Protein AF-A0A1Z1M6R5-F1 (afdb_monomer)

Ra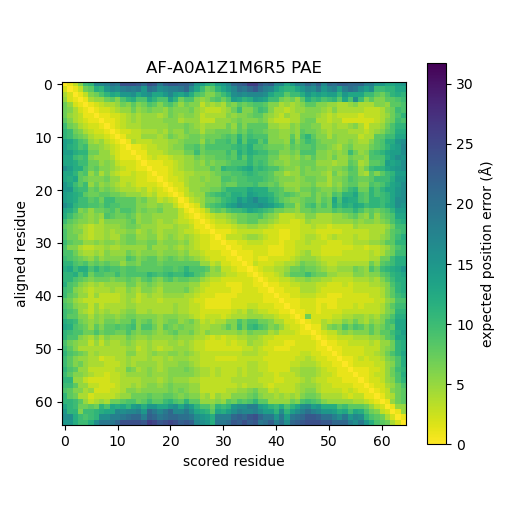dius of gyration: 11.48 Å; Cα contacts (8 Å, |Δi|>4): 106; chains: 1; bounding box: 28×32×24 Å

Foldseek 3Di:
DFWWWKDFPADDPVCCVVCVVQVPWTKTFPDWDDDPPDTWTWIATPVRDIDTDHPVGMDTHGDDD

pLDDT: mean 79.02, std 10.58, range [46.12, 92.56]

Organism: Bostrychia moritziana (NCBI:txid103713)

Solvent-accessible surface area (backbone atoms only — not comparable to full-atom values): 4030 Å² total; per-residue (Å²): 132,81,61,24,46,47,46,78,76,52,77,57,78,93,52,32,75,66,44,63,77,48,64,92,52,76,32,34,54,78,49,69,46,77,56,91,95,42,77,26,45,26,34,34,43,88,86,71,49,73,47,75,46,56,72,87,27,41,46,80,44,80,56,83,129

Nearest PDB structures (foldseek):
  7cjt-assembly1_D  TM=5.901E-01  e=1.355E+00  Homo sapiens
  6au2-assembly1_A  TM=5.811E-01  e=1.622E+00  Homo sapiens
  3sn2-assembly1_A  TM=4.249E-01  e=2.327E+00  Oryctolagus cuniculus

Sequence (65 aa):
MKIHSVHIIKIPINIKLKIEKNIQETFYLTGYKKIGNLKVPVIEFSDNIRVWMLKQEITINKTIY

Structure (mmCIF, N/CA/C/O backbone):
data_AF-A0A1Z1M6R5-F1
#
_entry.id   AF-A0A1Z1M6R5-F1
#
loop_
_atom_site.group_PDB
_atom_site.id
_atom_site.type_symbol
_atom_site.label_atom_id
_atom_site.label_alt_id
_atom_site.label_comp_id
_atom_site.label_asym_id
_atom_site.label_entity_id
_atom_site.label_seq_id
_atom_site.pdbx_PDB_ins_code
_atom_site.Cartn_x
_atom_site.Cartn_y
_atom_site.Cartn_z
_atom_site.occupancy
_atom_site.B_iso_or_equiv
_atom_site.auth_seq_id
_atom_site.auth_comp_id
_atom_site.auth_asym_id
_atom_site.auth_atom_id
_atom_site.pdbx_PDB_model_num
ATOM 1 N N . MET A 1 1 ? -0.755 17.646 -9.226 1.00 48.56 1 MET A N 1
ATOM 2 C CA . MET A 1 1 ? -1.177 16.542 -8.331 1.00 48.56 1 MET A CA 1
ATOM 3 C C . MET A 1 1 ? 0.043 16.163 -7.497 1.00 48.56 1 MET A C 1
ATOM 5 O O . MET A 1 1 ? 1.101 16.012 -8.089 1.00 48.56 1 MET A O 1
ATOM 9 N N . LYS A 1 2 ? -0.026 16.133 -6.157 1.00 53.81 2 LYS A N 1
ATOM 10 C CA . LYS A 1 2 ? 1.158 15.806 -5.334 1.00 53.81 2 LYS A CA 1
ATOM 11 C C . LYS A 1 2 ? 1.425 14.304 -5.410 1.00 53.81 2 LYS A C 1
ATOM 13 O O . LYS A 1 2 ? 0.596 13.524 -4.946 1.00 53.81 2 LYS A O 1
ATOM 18 N N . ILE A 1 3 ? 2.555 13.928 -5.994 1.00 63.47 3 ILE A N 1
ATOM 19 C CA . ILE A 1 3 ? 3.007 12.541 -6.080 1.00 63.47 3 ILE A CA 1
ATOM 20 C C . ILE A 1 3 ? 3.615 12.192 -4.721 1.00 63.47 3 ILE A C 1
ATOM 22 O O . ILE A 1 3 ? 4.539 12.861 -4.273 1.00 63.47 3 ILE A O 1
ATOM 26 N N . HIS A 1 4 ? 3.061 11.198 -4.034 1.00 72.88 4 HIS A N 1
ATOM 27 C CA . HIS A 1 4 ? 3.644 10.684 -2.796 1.00 72.88 4 HIS A CA 1
ATOM 28 C C . HIS A 1 4 ? 4.158 9.285 -3.088 1.00 72.88 4 HIS A C 1
ATOM 30 O O . HIS A 1 4 ? 3.380 8.446 -3.556 1.00 72.88 4 HIS A O 1
ATOM 36 N N . SER A 1 5 ? 5.441 9.049 -2.825 1.00 77.31 5 SER A N 1
ATOM 37 C CA . SER A 1 5 ? 5.982 7.699 -2.862 1.00 77.31 5 SER A CA 1
ATOM 38 C C . SER A 1 5 ? 5.521 6.939 -1.625 1.00 77.31 5 SER A C 1
ATOM 40 O O . SER A 1 5 ? 5.440 7.474 -0.514 1.00 77.31 5 SER A O 1
ATOM 42 N N . VAL A 1 6 ? 5.168 5.678 -1.821 1.00 78.38 6 VAL A N 1
ATOM 43 C CA . VAL A 1 6 ? 4.705 4.810 -0.744 1.00 78.38 6 VAL A CA 1
ATOM 44 C C . VAL A 1 6 ? 5.721 3.700 -0.534 1.00 78.38 6 VAL A C 1
ATOM 46 O O . VAL A 1 6 ? 6.138 3.049 -1.483 1.00 78.38 6 VAL A O 1
ATOM 49 N N . HIS A 1 7 ? 6.114 3.484 0.716 1.00 81.06 7 HIS A N 1
ATOM 50 C CA . HIS A 1 7 ? 6.948 2.362 1.123 1.00 81.06 7 HIS A CA 1
ATOM 51 C C . HIS A 1 7 ? 6.091 1.348 1.880 1.00 81.06 7 HIS A C 1
ATOM 53 O O . HIS A 1 7 ? 5.421 1.704 2.849 1.00 81.06 7 HIS A O 1
ATOM 59 N N . ILE A 1 8 ? 6.102 0.084 1.463 1.00 78.56 8 ILE A N 1
ATOM 60 C CA . ILE A 1 8 ? 5.317 -0.966 2.121 1.00 78.56 8 ILE A CA 1
ATOM 61 C C . ILE A 1 8 ? 6.139 -1.548 3.278 1.00 78.56 8 ILE A C 1
ATOM 63 O O . ILE A 1 8 ? 7.264 -1.994 3.083 1.00 78.56 8 ILE A O 1
ATOM 67 N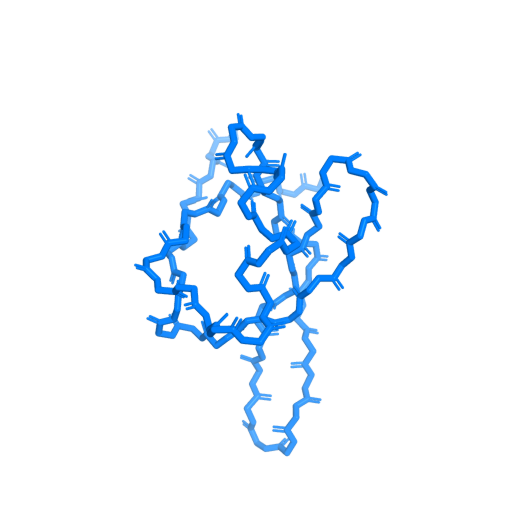 N . ILE A 1 9 ? 5.584 -1.532 4.491 1.00 81.56 9 ILE A N 1
ATOM 68 C CA . ILE A 1 9 ? 6.205 -2.101 5.700 1.00 81.56 9 ILE A CA 1
ATOM 69 C C . ILE A 1 9 ? 5.801 -3.566 5.865 1.00 81.56 9 ILE A C 1
ATOM 71 O O . ILE A 1 9 ? 6.622 -4.415 6.205 1.00 81.56 9 ILE A O 1
ATOM 75 N N . LYS A 1 10 ? 4.515 -3.866 5.653 1.00 81.38 10 LYS A N 1
ATOM 76 C CA . LYS A 1 10 ? 3.959 -5.200 5.867 1.00 81.38 10 LYS A CA 1
ATOM 77 C C . LYS A 1 10 ? 3.022 -5.558 4.731 1.00 81.38 10 LYS A C 1
ATOM 79 O O . LYS A 1 10 ? 2.038 -4.869 4.497 1.00 81.38 10 LYS A O 1
ATOM 84 N N . ILE A 1 11 ? 3.320 -6.668 4.064 1.00 79.12 11 ILE A N 1
ATOM 85 C CA . ILE A 1 11 ? 2.490 -7.188 2.985 1.00 79.12 11 ILE A CA 1
ATOM 86 C C . ILE A 1 11 ? 1.556 -8.274 3.538 1.00 79.12 11 ILE A C 1
ATOM 88 O O . ILE A 1 11 ? 2.041 -9.296 4.035 1.00 79.12 11 ILE A O 1
ATOM 92 N N . PRO A 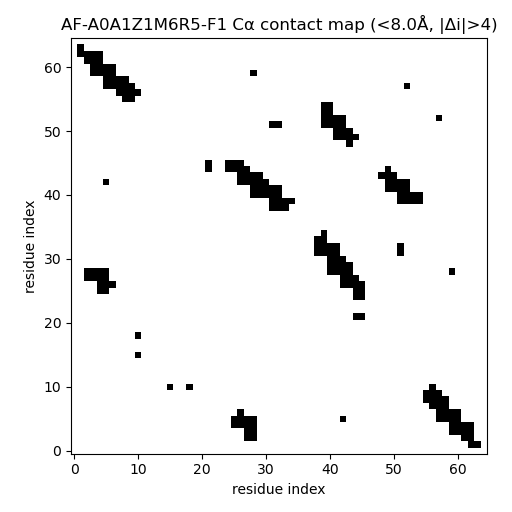1 12 ? 0.228 -8.103 3.445 1.00 73.62 12 PRO A N 1
ATOM 93 C CA . PRO A 1 12 ? -0.717 -9.165 3.758 1.00 73.62 12 PRO A CA 1
ATOM 94 C C . PRO A 1 12 ? -0.525 -10.371 2.830 1.00 73.62 12 PRO A C 1
ATOM 96 O O . PRO A 1 12 ? -0.376 -10.227 1.614 1.00 73.62 12 PRO A O 1
ATOM 99 N N . ILE A 1 13 ? -0.549 -11.580 3.400 1.00 78.75 13 ILE A N 1
ATOM 100 C CA . ILE A 1 13 ? -0.218 -12.831 2.693 1.00 78.75 13 ILE A CA 1
ATOM 101 C C . ILE A 1 13 ? -1.085 -13.058 1.441 1.00 78.75 13 ILE A C 1
ATOM 103 O O . ILE A 1 13 ? -0.603 -13.557 0.429 1.00 78.75 13 ILE A O 1
ATOM 107 N N . ASN A 1 14 ? -2.348 -12.628 1.480 1.00 76.31 14 ASN A N 1
ATOM 108 C CA . ASN A 1 14 ? -3.328 -12.788 0.403 1.00 76.31 14 ASN A CA 1
ATOM 109 C C . ASN A 1 14 ? -3.047 -11.909 -0.827 1.00 76.31 14 ASN A C 1
ATOM 111 O O . ASN A 1 14 ? -3.525 -12.216 -1.917 1.00 76.31 14 ASN A O 1
ATOM 115 N N . ILE A 1 15 ? -2.287 -10.824 -0.667 1.00 76.19 15 ILE A N 1
ATOM 116 C CA . ILE A 1 15 ? -1.876 -9.934 -1.764 1.00 76.19 15 ILE A CA 1
ATOM 117 C C . ILE A 1 15 ? -0.367 -9.974 -2.018 1.00 76.19 15 ILE A C 1
ATOM 119 O O . ILE A 1 15 ? 0.113 -9.310 -2.935 1.00 76.19 15 ILE A O 1
ATOM 123 N N . LYS A 1 16 ? 0.365 -10.811 -1.272 1.00 78.56 16 LYS A N 1
ATOM 124 C CA . LYS A 1 16 ? 1.820 -10.953 -1.349 1.00 78.56 16 LYS A CA 1
ATOM 125 C C . LYS A 1 16 ? 2.316 -11.238 -2.757 1.00 78.56 16 LYS A C 1
ATOM 127 O O . LYS A 1 16 ? 3.097 -10.456 -3.273 1.00 78.56 16 LYS A O 1
ATOM 132 N N . LEU A 1 17 ? 1.766 -12.250 -3.423 1.00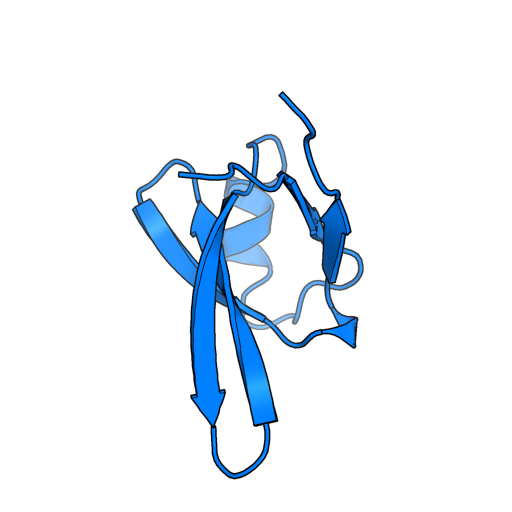 77.19 17 LEU A N 1
ATOM 133 C CA . LEU A 1 17 ? 2.168 -12.606 -4.790 1.00 77.19 17 LEU A CA 1
ATOM 134 C C . LEU A 1 17 ? 1.909 -11.492 -5.816 1.00 77.19 17 LEU A C 1
ATOM 136 O O . LEU A 1 17 ? 2.601 -11.418 -6.827 1.00 77.19 17 LEU A O 1
ATOM 140 N N . LYS A 1 18 ? 0.905 -10.638 -5.582 1.00 74.38 18 LYS A N 1
ATOM 141 C CA . LYS A 1 18 ? 0.610 -9.502 -6.468 1.00 74.38 18 LYS A CA 1
ATOM 142 C C . LYS A 1 18 ? 1.601 -8.362 -6.252 1.00 74.38 18 LYS A C 1
ATOM 144 O O . LYS A 1 18 ? 2.014 -7.735 -7.213 1.00 74.38 18 LYS A O 1
ATOM 149 N N . ILE A 1 19 ? 2.003 -8.129 -5.004 1.00 75.94 19 ILE A N 1
ATOM 150 C CA . ILE A 1 19 ? 2.951 -7.068 -4.648 1.00 75.94 19 ILE A CA 1
ATOM 151 C C . ILE A 1 19 ? 4.388 -7.484 -4.946 1.00 75.94 19 ILE A C 1
ATOM 153 O O . ILE A 1 19 ? 5.150 -6.664 -5.434 1.00 75.94 19 ILE A O 1
ATOM 157 N N . GLU A 1 20 ? 4.760 -8.742 -4.704 1.00 76.94 20 GLU A N 1
ATOM 158 C CA . GLU A 1 20 ? 6.104 -9.262 -4.990 1.00 76.94 20 GLU A CA 1
ATOM 159 C C . GLU A 1 20 ? 6.465 -9.136 -6.471 1.00 76.94 20 GLU A C 1
ATOM 161 O O . GLU A 1 20 ? 7.604 -8.804 -6.787 1.00 76.94 20 GLU A O 1
ATOM 166 N N . LYS A 1 21 ? 5.490 -9.314 -7.374 1.00 76.31 21 LYS A N 1
ATOM 167 C CA . LYS A 1 21 ? 5.687 -9.075 -8.812 1.00 76.31 21 LYS A CA 1
ATOM 168 C C . LYS A 1 21 ? 6.064 -7.628 -9.137 1.00 76.31 21 LYS A C 1
ATOM 170 O O . LYS A 1 21 ? 6.807 -7.409 -10.083 1.00 76.31 21 LYS A O 1
ATOM 175 N N . ASN A 1 22 ? 5.611 -6.684 -8.318 1.00 70.94 22 ASN A N 1
ATOM 176 C CA . ASN A 1 22 ? 5.745 -5.248 -8.539 1.00 70.94 22 ASN A CA 1
ATOM 177 C C . ASN A 1 22 ? 6.650 -4.591 -7.472 1.00 70.94 22 ASN A C 1
ATOM 179 O O . ASN A 1 22 ? 6.631 -3.377 -7.300 1.00 70.94 22 ASN A O 1
ATOM 183 N N . ILE A 1 23 ? 7.436 -5.371 -6.711 1.00 69.56 23 ILE A N 1
ATOM 184 C CA . ILE A 1 23 ? 8.145 -4.877 -5.511 1.00 69.56 23 ILE A CA 1
ATOM 185 C C . ILE A 1 23 ? 9.297 -3.922 -5.824 1.00 69.56 23 ILE A C 1
ATOM 187 O O . ILE A 1 23 ? 9.701 -3.136 -4.972 1.00 69.56 23 ILE A O 1
ATOM 191 N N . GLN A 1 24 ? 9.826 -4.004 -7.045 1.00 67.88 24 GLN A N 1
ATOM 192 C CA . GLN A 1 24 ? 10.874 -3.112 -7.538 1.00 67.88 24 GLN A CA 1
ATOM 193 C C . GLN A 1 24 ? 10.305 -1.813 -8.124 1.00 67.88 24 GLN A C 1
ATOM 195 O O . GLN A 1 24 ? 11.065 -0.930 -8.513 1.00 67.88 24 GLN A O 1
ATOM 200 N N . GLU A 1 25 ? 8.980 -1.687 -8.201 1.00 72.06 25 GLU A N 1
ATOM 201 C CA . GLU A 1 25 ? 8.321 -0.557 -8.837 1.00 72.06 25 GLU A CA 1
ATOM 202 C C . GLU A 1 25 ? 7.948 0.521 -7.820 1.00 72.06 25 GLU A C 1
ATOM 204 O O . GLU A 1 25 ? 7.735 0.271 -6.632 1.00 72.06 25 GLU A O 1
ATOM 209 N N . THR A 1 26 ? 7.874 1.764 -8.292 1.00 74.19 26 THR A N 1
ATOM 210 C CA . THR A 1 26 ? 7.470 2.878 -7.434 1.00 74.19 26 THR A CA 1
ATOM 211 C C . THR A 1 26 ? 5.963 2.842 -7.222 1.00 74.19 26 THR A C 1
ATOM 213 O O . THR A 1 26 ? 5.187 2.840 -8.174 1.00 74.19 26 THR A O 1
ATOM 216 N N . PHE A 1 27 ? 5.549 2.861 -5.958 1.00 81.31 27 PHE A N 1
ATOM 217 C CA . PHE A 1 27 ? 4.145 2.906 -5.572 1.00 81.31 27 PHE A CA 1
ATOM 218 C C . PHE A 1 27 ? 3.678 4.343 -5.359 1.00 81.31 27 PHE A C 1
ATOM 220 O O . PHE A 1 27 ? 4.334 5.118 -4.651 1.00 81.31 27 PHE A O 1
ATOM 227 N N . TYR A 1 28 ? 2.507 4.677 -5.901 1.00 84.25 28 TYR A N 1
ATOM 228 C CA . TYR A 1 28 ? 1.952 6.024 -5.814 1.00 84.25 28 TYR A CA 1
ATOM 229 C C . TYR A 1 28 ? 0.667 6.059 -5.005 1.00 84.25 28 TYR A C 1
ATOM 231 O O . TYR A 1 28 ? -0.261 5.288 -5.238 1.00 84.25 28 TYR A O 1
ATOM 239 N N . LEU A 1 29 ? 0.569 7.008 -4.076 1.00 87.75 29 LEU A N 1
ATOM 240 C CA . LEU A 1 29 ? -0.698 7.295 -3.414 1.00 87.75 29 LEU A CA 1
ATOM 241 C C . LEU A 1 29 ? -1.627 8.052 -4.372 1.00 87.75 29 LEU A C 1
ATOM 243 O O . LEU A 1 29 ? -1.373 9.212 -4.699 1.00 87.75 29 LEU A O 1
ATOM 247 N N . THR A 1 30 ? -2.740 7.433 -4.757 1.00 87.06 30 THR A N 1
ATOM 248 C CA . THR A 1 30 ? -3.724 8.034 -5.675 1.00 87.06 30 THR A CA 1
ATOM 249 C C . THR A 1 30 ? -4.970 8.548 -4.972 1.00 87.06 30 THR A C 1
ATOM 251 O O . THR A 1 30 ? -5.714 9.353 -5.530 1.00 87.06 30 THR A O 1
ATOM 254 N N . GLY A 1 31 ? -5.185 8.157 -3.717 1.00 88.88 31 GLY A N 1
ATOM 255 C CA . GLY A 1 31 ? -6.268 8.702 -2.915 1.00 88.88 31 GLY A CA 1
ATOM 256 C C . GLY A 1 31 ? -6.501 7.945 -1.620 1.00 88.88 31 GLY A C 1
ATOM 257 O O . GLY A 1 31 ? -5.619 7.266 -1.097 1.00 88.88 31 GLY A O 1
ATOM 258 N N . TYR A 1 32 ? -7.718 8.077 -1.101 1.00 91.06 32 TYR A N 1
ATOM 259 C CA . TYR A 1 32 ? -8.163 7.393 0.107 1.00 91.06 32 TYR A CA 1
ATOM 260 C C . TYR A 1 32 ? -9.564 6.823 -0.098 1.00 91.06 32 TYR A C 1
ATOM 262 O O . TYR A 1 32 ? -10.443 7.504 -0.626 1.00 91.06 32 TYR A O 1
ATOM 270 N N . LYS A 1 33 ? -9.793 5.599 0.378 1.00 90.62 33 LYS A N 1
ATOM 271 C CA . LYS A 1 33 ? -11.110 4.959 0.421 1.00 90.62 33 LYS A CA 1
ATOM 272 C C . LYS A 1 33 ? -11.644 4.991 1.852 1.00 90.62 33 LYS A C 1
ATOM 274 O O . LYS A 1 33 ? -10.903 4.747 2.802 1.0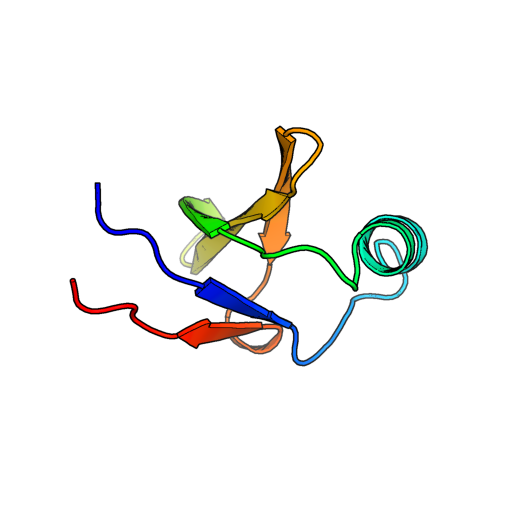0 90.62 33 LYS A O 1
ATOM 279 N N . LYS A 1 34 ? -12.927 5.314 2.024 1.00 92.56 34 LYS A N 1
ATOM 280 C CA . LYS A 1 34 ? -13.597 5.254 3.331 1.00 92.56 34 LYS A CA 1
ATOM 281 C C . LYS A 1 34 ? -14.188 3.860 3.532 1.00 92.56 34 LYS A C 1
ATOM 283 O O . LYS A 1 34 ? -14.891 3.369 2.654 1.00 92.56 34 LYS A O 1
ATOM 288 N N . ILE A 1 35 ? -13.903 3.240 4.672 1.00 87.88 35 ILE A N 1
ATOM 289 C CA . ILE A 1 35 ? -14.421 1.926 5.066 1.00 87.88 35 ILE A CA 1
ATOM 290 C C . ILE A 1 35 ? -14.885 2.039 6.512 1.00 87.88 35 ILE A C 1
ATOM 292 O O . ILE A 1 35 ? -14.072 2.171 7.427 1.00 87.88 35 ILE A O 1
ATOM 296 N N . GLY A 1 36 ? -16.205 2.081 6.705 1.00 88.75 36 GLY A N 1
ATOM 297 C CA . GLY A 1 36 ? -16.801 2.456 7.986 1.00 88.75 36 GLY A CA 1
ATOM 298 C C . GLY A 1 36 ? -16.291 3.824 8.452 1.00 88.75 36 GLY A C 1
ATOM 299 O O . GLY A 1 36 ? -16.408 4.820 7.732 1.00 88.75 36 GLY A O 1
ATOM 300 N N . ASN A 1 37 ? -15.666 3.853 9.631 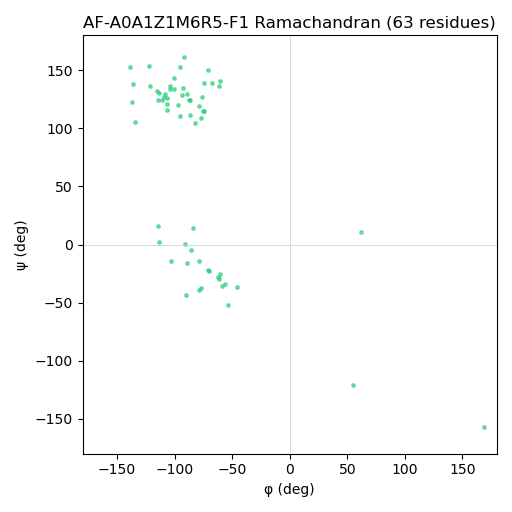1.00 90.25 37 ASN A N 1
ATOM 301 C CA . ASN A 1 37 ? -15.065 5.059 10.212 1.00 90.25 37 ASN A CA 1
ATOM 302 C C . ASN A 1 37 ? -13.587 5.267 9.838 1.00 90.25 37 ASN A C 1
ATOM 304 O O . ASN A 1 37 ? -12.983 6.256 10.248 1.00 90.25 37 ASN A O 1
ATOM 308 N N . LEU A 1 38 ? -12.995 4.371 9.045 1.00 87.12 38 LEU A N 1
ATOM 309 C CA . LEU A 1 38 ? -11.583 4.426 8.676 1.00 87.12 38 LEU A CA 1
ATOM 310 C C . LEU A 1 38 ? -11.395 5.006 7.271 1.00 87.12 38 LEU A C 1
ATOM 312 O O . LEU A 1 38 ? -12.174 4.744 6.354 1.00 87.12 38 LEU A O 1
ATOM 316 N N . LYS A 1 39 ? -10.324 5.786 7.091 1.00 90.88 39 LYS A N 1
ATOM 317 C CA . LYS A 1 39 ? -9.813 6.196 5.775 1.00 90.88 39 LYS A CA 1
ATOM 318 C C . LYS A 1 39 ? -8.537 5.419 5.485 1.00 90.88 39 LYS A C 1
ATOM 320 O O . LYS A 1 39 ? -7.539 5.610 6.185 1.00 90.88 39 LYS A O 1
ATOM 325 N N . VAL A 1 40 ? -8.580 4.581 4.457 1.00 90.88 40 VAL A N 1
ATOM 326 C CA . VAL A 1 40 ? -7.452 3.757 4.021 1.00 90.88 40 VAL A CA 1
ATOM 327 C C . VAL A 1 40 ? -6.813 4.352 2.763 1.00 90.88 40 VAL A C 1
ATOM 329 O O . VAL A 1 40 ? -7.545 4.773 1.864 1.00 90.88 40 VAL A O 1
ATOM 332 N N . PRO A 1 41 ? -5.479 4.463 2.696 1.00 90.38 41 PRO A N 1
ATOM 333 C CA . PRO A 1 41 ? -4.771 4.883 1.489 1.00 90.38 41 PRO A CA 1
ATOM 334 C C . PRO A 1 41 ? -5.021 3.920 0.324 1.00 90.38 41 PRO A C 1
ATOM 336 O O . PRO A 1 41 ? -5.081 2.705 0.509 1.00 90.38 41 PRO A O 1
ATOM 339 N N . VAL A 1 42 ? -5.169 4.484 -0.874 1.00 90.50 42 VAL A N 1
ATOM 340 C CA . VAL A 1 42 ? -5.238 3.755 -2.143 1.00 90.50 42 VAL A CA 1
ATOM 341 C C . VAL A 1 42 ? -3.930 3.982 -2.878 1.00 90.50 42 VAL A C 1
ATOM 343 O O . VAL A 1 42 ? -3.554 5.121 -3.159 1.00 90.50 42 VAL A O 1
ATOM 346 N N . ILE A 1 43 ? -3.247 2.881 -3.149 1.00 87.81 43 ILE A N 1
ATOM 347 C CA . ILE A 1 43 ? -1.948 2.833 -3.794 1.00 87.81 43 ILE A CA 1
ATOM 348 C C . ILE A 1 43 ? -2.152 2.289 -5.196 1.00 87.81 43 ILE A C 1
ATOM 350 O O . ILE A 1 43 ? -2.803 1.258 -5.371 1.00 87.81 43 ILE A O 1
ATOM 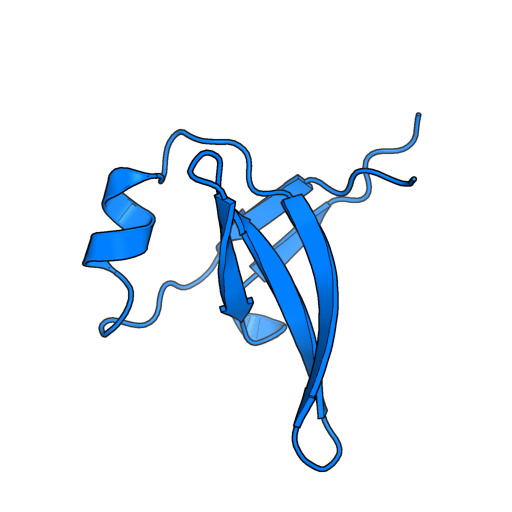354 N N . GLU A 1 44 ? -1.611 2.993 -6.176 1.00 86.31 44 GLU A N 1
ATOM 355 C CA . GLU A 1 44 ? -1.544 2.547 -7.558 1.00 86.31 44 GLU A CA 1
ATOM 356 C C . GLU A 1 44 ? -0.152 1.999 -7.856 1.00 86.31 44 GLU A C 1
ATOM 358 O O . GLU A 1 44 ? 0.867 2.581 -7.467 1.00 86.31 44 GLU A O 1
ATOM 363 N N . PHE A 1 45 ? -0.156 0.846 -8.509 1.00 81.62 45 PHE A N 1
ATOM 364 C CA . PHE A 1 45 ? 1.006 0.157 -9.036 1.00 81.62 45 PHE A CA 1
ATOM 365 C C . PHE A 1 45 ? 1.247 0.592 -10.487 1.00 81.62 45 PHE A C 1
ATOM 367 O O . PHE A 1 45 ? 0.353 1.096 -11.164 1.00 81.62 45 PHE A O 1
ATOM 374 N N . SER A 1 46 ? 2.465 0.352 -10.957 1.00 76.31 46 SER A N 1
ATOM 375 C CA . SER A 1 46 ? 2.949 0.527 -12.334 1.00 76.31 46 SER A CA 1
ATOM 376 C C . SER A 1 46 ? 2.011 -0.035 -13.415 1.00 76.31 46 SER A C 1
ATOM 378 O O . SER A 1 46 ? 1.806 0.566 -14.467 1.00 76.31 46 SER A O 1
ATOM 380 N N . ASP A 1 47 ? 1.366 -1.163 -13.119 1.00 76.56 47 ASP A N 1
ATOM 381 C CA . ASP A 1 47 ? 0.418 -1.875 -13.980 1.00 76.56 47 ASP A CA 1
ATOM 382 C C . ASP A 1 47 ? -1.023 -1.331 -13.893 1.00 76.56 47 ASP A C 1
ATOM 384 O O . ASP A 1 47 ? -1.969 -1.966 -14.364 1.00 76.56 47 ASP A O 1
ATOM 388 N N . ASN A 1 48 ? -1.206 -0.143 -13.306 1.00 78.94 48 ASN A N 1
ATOM 389 C CA . ASN A 1 48 ? -2.491 0.494 -13.003 1.00 78.94 48 ASN A CA 1
ATOM 390 C C . ASN A 1 48 ? -3.379 -0.301 -12.030 1.00 78.94 48 ASN A C 1
ATOM 392 O O . ASN A 1 48 ? -4.554 0.040 -11.838 1.00 78.94 48 ASN A O 1
ATOM 396 N N . ILE A 1 49 ? -2.859 -1.346 -11.376 1.00 83.12 49 ILE A N 1
ATOM 397 C CA . ILE A 1 49 ? -3.589 -2.009 -10.299 1.00 83.12 49 ILE A CA 1
ATOM 398 C C . ILE A 1 49 ? -3.691 -1.038 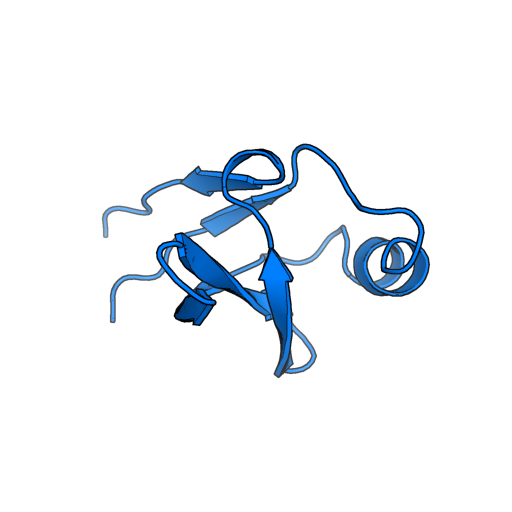-9.125 1.00 83.12 49 ILE A C 1
ATOM 400 O O . ILE A 1 49 ? -2.742 -0.345 -8.774 1.00 83.12 49 ILE A O 1
ATOM 404 N N . ARG A 1 50 ? -4.861 -0.994 -8.485 1.00 86.25 50 ARG A N 1
ATOM 405 C CA . ARG A 1 50 ? -5.090 -0.197 -7.277 1.00 86.25 50 ARG A CA 1
ATOM 406 C C . ARG A 1 50 ? -5.369 -1.103 -6.097 1.00 86.25 50 ARG A C 1
ATOM 408 O O . ARG A 1 50 ? -6.316 -1.889 -6.122 1.00 86.25 50 ARG A O 1
ATOM 415 N N . VAL A 1 51 ? -4.586 -0.954 -5.036 1.00 85.94 51 VAL A N 1
ATOM 416 C CA . VAL A 1 51 ? -4.786 -1.676 -3.777 1.00 85.94 51 VAL A CA 1
ATOM 417 C C . VAL A 1 51 ? -4.970 -0.675 -2.655 1.00 85.94 51 VAL A C 1
ATOM 419 O O . VAL A 1 51 ? -4.281 0.335 -2.556 1.00 85.94 51 VAL A O 1
ATOM 422 N N . TRP A 1 52 ? -5.937 -0.958 -1.800 1.00 88.69 52 TRP A N 1
ATOM 423 C CA . TRP A 1 52 ? -6.152 -0.228 -0.568 1.00 88.69 52 TRP A CA 1
ATOM 424 C C . TRP A 1 52 ? -5.414 -0.964 0.542 1.00 88.69 52 TRP A C 1
ATOM 426 O O . TRP A 1 52 ? -5.575 -2.173 0.691 1.00 88.69 52 TRP A O 1
ATOM 436 N N . MET A 1 53 ? -4.598 -0.233 1.291 1.00 85.38 53 MET A N 1
ATOM 437 C CA . MET A 1 53 ? -3.801 -0.783 2.388 1.00 85.38 53 MET A CA 1
ATOM 438 C C . MET A 1 53 ? -4.127 -0.067 3.687 1.00 85.38 53 MET A C 1
ATOM 440 O O . MET A 1 53 ? -4.557 1.088 3.692 1.00 85.38 53 MET A O 1
ATOM 444 N N . LEU A 1 54 ? -3.931 -0.748 4.808 1.00 86.31 54 LEU A N 1
ATOM 445 C CA . LEU A 1 54 ? -4.050 -0.127 6.117 1.00 86.31 54 LEU A CA 1
ATOM 446 C C . LEU A 1 54 ? -2.881 0.832 6.345 1.00 86.31 54 LEU A C 1
ATOM 448 O O . LEU A 1 54 ? -1.766 0.628 5.874 1.00 86.31 54 LEU A O 1
ATOM 452 N N . LYS A 1 55 ? -3.113 1.883 7.137 1.00 83.56 55 LYS A N 1
ATOM 453 C CA . LYS A 1 55 ? -2.053 2.844 7.479 1.00 83.56 55 LYS A CA 1
ATOM 454 C C . LYS A 1 55 ? -0.881 2.205 8.225 1.00 83.56 55 LYS A C 1
ATOM 456 O O . LYS A 1 55 ? 0.210 2.743 8.168 1.00 83.56 55 LYS A O 1
ATOM 461 N N . GLN A 1 56 ? -1.102 1.093 8.931 1.00 85.38 56 GLN A N 1
ATOM 462 C CA . GLN A 1 56 ? -0.021 0.373 9.613 1.00 85.38 56 GLN A CA 1
ATOM 463 C C . GLN A 1 56 ? 0.814 -0.496 8.659 1.00 85.38 56 GLN A C 1
ATOM 465 O O . GLN A 1 56 ? 1.876 -0.972 9.044 1.00 85.38 56 GLN A O 1
ATOM 470 N N . GLU A 1 57 ? 0.337 -0.735 7.436 1.00 84.56 57 GLU A N 1
ATOM 471 C CA . GLU A 1 57 ? 1.014 -1.578 6.446 1.00 84.56 57 GLU A CA 1
ATOM 472 C C . GLU A 1 57 ? 1.987 -0.779 5.577 1.00 84.56 57 GLU A C 1
ATOM 474 O O . GLU A 1 57 ? 2.846 -1.376 4.929 1.00 84.56 57 GLU A O 1
ATOM 479 N N . ILE A 1 58 ? 1.886 0.556 5.576 1.00 85.38 58 ILE A N 1
ATOM 480 C CA . ILE A 1 58 ? 2.648 1.436 4.689 1.00 85.38 58 ILE A CA 1
ATOM 481 C C . ILE A 1 58 ? 3.169 2.688 5.394 1.00 85.38 58 ILE A C 1
ATOM 483 O O . ILE A 1 58 ? 2.536 3.230 6.297 1.00 85.38 58 ILE A O 1
ATOM 487 N N . THR A 1 59 ? 4.270 3.216 4.878 1.00 84.62 59 THR A N 1
ATOM 488 C CA . THR A 1 59 ? 4.757 4.566 5.155 1.00 84.62 59 THR A CA 1
ATOM 489 C C . THR A 1 59 ? 4.570 5.410 3.904 1.00 84.62 59 THR A 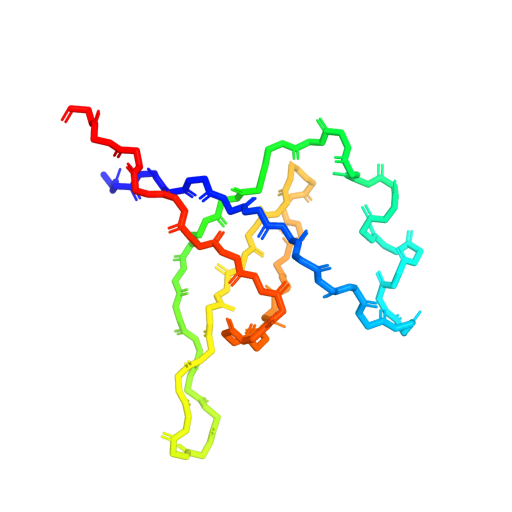C 1
ATOM 491 O O . THR A 1 59 ? 5.004 5.035 2.817 1.00 84.62 59 THR A O 1
ATOM 494 N N . ILE A 1 60 ? 3.918 6.562 4.044 1.00 80.75 60 ILE A N 1
ATOM 495 C CA . ILE A 1 60 ? 3.743 7.512 2.942 1.00 80.75 60 ILE A CA 1
ATOM 496 C C . ILE A 1 60 ? 4.855 8.550 3.054 1.00 80.75 60 ILE A C 1
ATOM 498 O O . ILE A 1 60 ? 4.846 9.373 3.970 1.00 80.75 60 ILE A O 1
ATOM 502 N N . ASN A 1 61 ? 5.790 8.525 2.111 1.00 77.25 61 ASN A N 1
ATOM 503 C CA . ASN A 1 61 ? 6.836 9.527 2.006 1.00 77.25 61 ASN A CA 1
ATOM 504 C C . ASN A 1 61 ? 6.312 10.688 1.159 1.00 77.25 61 ASN A C 1
ATOM 506 O O . ASN A 1 61 ? 5.817 10.529 0.041 1.00 77.25 61 ASN A O 1
ATOM 510 N N . LYS A 1 62 ? 6.368 11.891 1.722 1.00 65.38 62 LYS A N 1
ATOM 511 C CA . LYS A 1 62 ? 5.908 13.092 1.036 1.00 65.38 62 LYS A CA 1
ATOM 512 C C . LYS A 1 62 ? 7.019 13.572 0.112 1.00 65.38 62 LYS A C 1
ATOM 514 O O . LYS A 1 62 ? 7.992 14.150 0.583 1.00 65.38 62 LYS A O 1
ATOM 519 N N . THR A 1 63 ? 6.870 13.350 -1.188 1.00 57.19 63 THR A N 1
ATOM 520 C CA . THR A 1 63 ? 7.770 13.954 -2.171 1.00 57.19 63 THR A CA 1
ATOM 521 C C . THR A 1 63 ? 7.364 15.418 -2.327 1.00 57.19 63 THR A C 1
ATOM 523 O O . THR A 1 63 ? 6.272 15.737 -2.801 1.00 57.19 63 THR A O 1
ATOM 526 N N . ILE A 1 64 ? 8.203 16.311 -1.810 1.00 46.12 64 ILE A N 1
ATOM 527 C CA . ILE A 1 64 ? 8.070 17.756 -1.986 1.00 46.12 64 ILE A CA 1
ATOM 528 C C . ILE A 1 64 ? 8.786 18.071 -3.302 1.00 46.12 64 ILE A C 1
ATOM 530 O O . ILE A 1 64 ? 9.996 17.876 -3.384 1.00 46.12 64 ILE A O 1
ATOM 534 N N . TYR A 1 65 ? 8.023 18.466 -4.322 1.00 47.97 65 TYR A N 1
ATOM 535 C CA . TYR A 1 65 ? 8.545 19.165 -5.498 1.00 47.97 65 TYR A CA 1
ATOM 536 C C . TYR A 1 65 ? 8.447 20.664 -5.245 1.00 47.97 65 TYR A C 1
ATOM 538 O O . TYR A 1 65 ? 7.402 21.071 -4.675 1.00 47.97 65 TYR A O 1
#

Secondary structure (DSSP, 8-state):
---EEEEES---HHHHHHHHTTTTSPEEEEEEEEETTEEEEEEE-TTS-EEE--TTTEEEEE---

Mean predicted aligned error: 6.44 Å